Protein AF-A0A4Q2TWL1-F1 (afdb_monomer)

InterPro domains:
  IPR003439 ABC transporter-like, ATP-binding domain [PF00005] (24-87)
  IPR022374 Energy-dependent translational throttle protein EttA [PTHR43858] (2-87)
  IPR027417 P-loop containing nucleoside triphosphate hydrolase [G3DSA:3.40.50.300] (1-87)
  IPR027417 P-loop containing nucleoside triphosphate hydrolase [SSF52540] (14-87)

Solvent-accessible surface area (backbone atoms only — not comparable to full-atom values): 5412 Å² total; per-residue (Å²): 107,71,69,54,54,62,57,44,69,72,45,98,81,50,59,64,71,60,48,51,52,54,48,52,54,49,51,51,49,47,54,57,51,67,72,66,53,71,88,49,47,66,55,52,49,52,54,50,34,61,77,53,64,50,76,64,94,84,58,68,71,83,84,51,51,73,67,54,52,50,39,52,53,47,51,56,51,58,74,65,64,63,97,72,85,88,133

Structure (mmCIF, N/CA/C/O backbone):
data_AF-A0A4Q2TWL1-F1
#
_entry.id   AF-A0A4Q2TWL1-F1
#
loop_
_atom_site.group_PDB
_atom_site.id
_atom_site.type_symbol
_atom_site.label_atom_id
_atom_site.label_alt_id
_atom_site.label_comp_id
_atom_site.label_asym_id
_atom_site.label_entity_id
_atom_site.label_seq_id
_atom_site.pdbx_PDB_ins_code
_atom_site.Cartn_x
_atom_site.Cartn_y
_atom_site.Cartn_z
_atom_site.occupancy
_atom_site.B_iso_or_equiv
_atom_site.auth_seq_id
_atom_site.auth_comp_id
_atom_site.auth_asym_id
_atom_site.auth_atom_id
_atom_site.pdbx_PDB_model_num
ATOM 1 N N . ARG A 1 1 ? 6.008 -3.590 -26.696 1.00 80.12 1 ARG A N 1
ATOM 2 C CA . ARG A 1 1 ? 6.182 -2.243 -27.283 1.00 80.12 1 ARG A CA 1
ATOM 3 C C . ARG A 1 1 ? 7.510 -1.588 -26.917 1.00 80.12 1 ARG A C 1
ATOM 5 O O . ARG A 1 1 ? 8.266 -1.373 -27.846 1.00 80.12 1 ARG A O 1
ATOM 12 N N . LEU A 1 2 ? 7.860 -1.335 -25.644 1.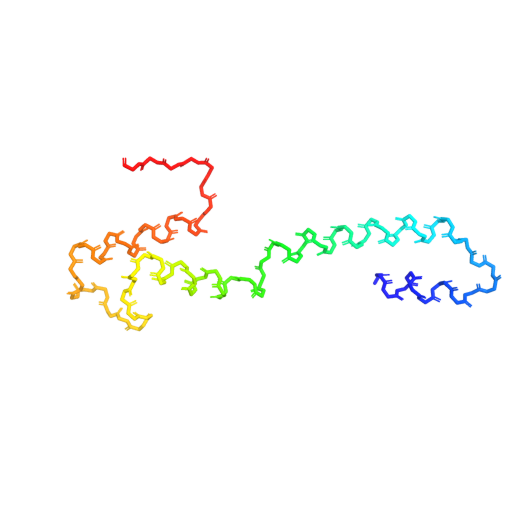00 88.12 2 LEU A N 1
ATOM 13 C CA . LEU A 1 2 ? 9.212 -0.830 -25.306 1.00 88.12 2 LEU A CA 1
ATOM 14 C C . LEU A 1 2 ? 10.326 -1.776 -25.809 1.00 88.12 2 LEU A C 1
ATOM 16 O O . LEU A 1 2 ? 11.283 -1.328 -26.427 1.00 88.12 2 LEU A O 1
ATOM 20 N N . ASP A 1 3 ? 10.126 -3.090 -25.678 1.00 91.44 3 ASP A N 1
ATOM 21 C CA . ASP A 1 3 ? 11.056 -4.100 -26.214 1.00 91.44 3 ASP A CA 1
ATOM 22 C C . ASP A 1 3 ? 11.236 -4.029 -27.742 1.00 91.44 3 ASP A C 1
ATOM 24 O O . ASP A 1 3 ? 12.296 -4.362 -28.263 1.00 91.44 3 ASP A O 1
ATOM 28 N N . GLU A 1 4 ? 10.210 -3.579 -28.473 1.00 91.75 4 GLU A N 1
ATOM 29 C CA . GLU A 1 4 ? 10.279 -3.406 -29.930 1.00 91.75 4 GLU A CA 1
ATOM 30 C C . GLU A 1 4 ? 11.127 -2.180 -30.294 1.00 91.75 4 GLU A C 1
ATOM 32 O O . GLU A 1 4 ? 11.881 -2.236 -31.261 1.00 91.75 4 GLU A O 1
ATOM 37 N N . VAL A 1 5 ? 11.059 -1.107 -29.493 1.00 90.69 5 VAL A N 1
ATOM 38 C CA . VAL A 1 5 ? 11.923 0.079 -29.637 1.00 90.69 5 VAL A CA 1
ATOM 39 C C . VAL A 1 5 ? 13.381 -0.303 -29.377 1.00 90.69 5 VAL A C 1
ATOM 41 O O . VAL A 1 5 ? 14.253 0.046 -30.168 1.00 90.69 5 VAL A O 1
ATOM 44 N N . TYR A 1 6 ? 13.654 -1.106 -28.341 1.00 91.50 6 TYR A N 1
ATOM 45 C CA . TYR A 1 6 ? 15.002 -1.632 -28.090 1.00 91.50 6 TYR A CA 1
ATOM 46 C C . TYR A 1 6 ? 15.519 -2.530 -29.216 1.00 91.50 6 TYR A C 1
ATOM 48 O O . TYR A 1 6 ? 16.699 -2.459 -29.552 1.00 91.50 6 TYR A O 1
ATOM 56 N N . ALA A 1 7 ? 14.659 -3.350 -29.822 1.00 93.06 7 ALA A N 1
ATOM 57 C CA . ALA A 1 7 ? 15.042 -4.160 -30.974 1.00 93.06 7 ALA A CA 1
ATOM 58 C C . ALA A 1 7 ? 15.362 -3.294 -32.207 1.00 93.06 7 ALA A C 1
ATOM 60 O O . ALA A 1 7 ? 16.328 -3.578 -32.913 1.00 93.06 7 ALA A O 1
ATOM 61 N N . ALA A 1 8 ? 14.609 -2.212 -32.431 1.00 91.50 8 ALA A N 1
ATOM 62 C CA . ALA A 1 8 ? 14.799 -1.305 -33.563 1.00 91.50 8 ALA A CA 1
ATOM 63 C C . ALA A 1 8 ? 16.127 -0.525 -33.516 1.00 91.50 8 ALA A C 1
ATOM 65 O O . ALA A 1 8 ? 16.662 -0.179 -34.565 1.00 91.50 8 ALA A O 1
ATOM 66 N N . TYR A 1 9 ? 16.719 -0.315 -32.333 1.00 91.31 9 TYR A N 1
ATOM 67 C CA . TYR A 1 9 ? 18.062 0.273 -32.199 1.00 91.31 9 TYR A CA 1
ATOM 68 C C . TYR A 1 9 ? 19.175 -0.549 -32.872 1.00 91.31 9 TYR A C 1
ATOM 70 O O . TYR A 1 9 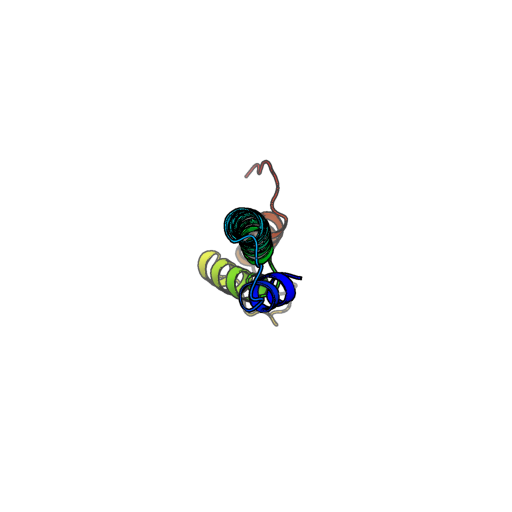? 20.259 -0.016 -33.114 1.00 91.31 9 TYR A O 1
ATOM 78 N N . ALA A 1 10 ? 18.946 -1.839 -33.138 1.00 93.06 10 ALA A N 1
ATOM 79 C CA . ALA A 1 10 ? 19.922 -2.716 -33.780 1.00 93.06 10 ALA A CA 1
ATOM 80 C C . ALA A 1 10 ? 19.898 -2.638 -35.319 1.00 93.06 10 ALA A C 1
ATOM 82 O O . ALA A 1 10 ? 20.769 -3.235 -35.960 1.00 93.06 10 ALA A O 1
ATOM 83 N N . GLU A 1 11 ? 18.929 -1.932 -35.911 1.00 92.94 11 GLU A N 1
ATOM 84 C CA . GLU A 1 11 ? 18.803 -1.827 -37.365 1.00 92.94 11 GLU A CA 1
ATOM 85 C C . GLU A 1 11 ? 19.844 -0.853 -37.960 1.00 92.94 11 GLU A C 1
ATOM 87 O O . GLU A 1 11 ? 20.125 0.197 -37.374 1.00 92.94 11 GLU A O 1
ATOM 92 N N . PRO A 1 12 ? 20.443 -1.161 -39.128 1.00 88.12 12 PRO A N 1
ATOM 93 C CA . PRO A 1 12 ? 21.528 -0.361 -39.711 1.00 88.12 12 PRO A CA 1
ATOM 94 C C . PRO A 1 12 ? 21.136 1.071 -40.105 1.00 88.12 12 PRO A C 1
ATOM 96 O O . PRO A 1 12 ? 22.006 1.934 -40.224 1.00 88.12 12 PRO A O 1
ATOM 99 N N . ASP A 1 13 ? 19.852 1.305 -40.357 1.00 91.56 13 ASP A N 1
ATOM 100 C CA . ASP A 1 13 ? 19.242 2.568 -40.778 1.00 91.56 13 ASP A CA 1
ATOM 101 C C . ASP A 1 13 ? 18.325 3.171 -39.700 1.00 91.56 13 ASP A C 1
ATOM 103 O O . ASP A 1 13 ? 17.483 4.016 -40.002 1.00 91.56 13 ASP A O 1
ATOM 107 N N . ALA A 1 14 ? 18.502 2.756 -38.442 1.00 91.25 14 ALA A N 1
ATOM 108 C CA . ALA A 1 14 ? 17.714 3.236 -37.317 1.00 91.25 14 ALA A CA 1
ATOM 109 C C . ALA A 1 14 ? 17.783 4.767 -37.153 1.00 91.25 14 ALA A C 1
ATOM 111 O O . ALA A 1 14 ? 18.859 5.368 -37.094 1.00 91.25 14 ALA A O 1
ATOM 112 N N . ASP A 1 15 ? 16.613 5.391 -37.006 1.00 93.50 15 ASP A N 1
ATOM 113 C CA . ASP A 1 15 ? 16.489 6.795 -36.617 1.00 93.50 15 ASP A CA 1
ATOM 114 C C . ASP A 1 15 ? 16.599 6.912 -35.090 1.00 93.50 15 ASP A C 1
ATOM 116 O O . ASP A 1 15 ? 15.625 6.760 -34.348 1.00 93.50 15 ASP A O 1
ATOM 120 N N . PHE A 1 16 ? 17.820 7.145 -34.612 1.00 91.56 16 PHE A N 1
ATOM 121 C CA . PHE A 1 16 ? 18.118 7.210 -33.181 1.00 91.56 16 PHE A CA 1
ATOM 122 C C . PHE A 1 16 ? 17.380 8.338 -32.452 1.00 91.56 16 PHE A C 1
ATOM 124 O O . PHE A 1 16 ? 17.060 8.170 -31.274 1.00 91.56 16 PHE A O 1
ATOM 131 N N . ASP A 1 17 ? 17.095 9.454 -33.128 1.00 94.56 17 ASP A N 1
ATOM 132 C CA . ASP A 1 17 ? 16.404 10.595 -32.523 1.00 94.56 17 ASP A CA 1
ATOM 133 C C . ASP A 1 17 ? 14.921 10.269 -32.311 1.00 94.56 17 ASP A C 1
ATOM 135 O O . ASP A 1 17 ? 14.370 10.520 -31.234 1.00 94.56 17 ASP A O 1
ATOM 139 N N . GLN A 1 18 ? 14.282 9.643 -33.304 1.00 93.62 18 GLN A N 1
ATOM 140 C CA . GLN A 1 18 ? 12.901 9.175 -33.184 1.00 93.62 18 GLN A CA 1
ATOM 141 C C . GLN A 1 18 ? 12.763 8.071 -32.128 1.00 93.62 18 GLN A C 1
ATOM 143 O O . GLN A 1 18 ? 11.865 8.138 -31.285 1.00 93.62 18 GLN A O 1
ATOM 148 N N . LEU A 1 19 ? 13.658 7.079 -32.143 1.00 94.06 19 LEU A N 1
ATOM 149 C CA . LEU A 1 19 ? 13.632 5.974 -31.182 1.00 94.06 19 LEU A CA 1
ATOM 150 C C . LEU A 1 19 ? 13.858 6.462 -29.748 1.00 94.06 19 LEU A C 1
ATOM 152 O O . LEU A 1 19 ? 13.180 5.992 -28.837 1.00 94.06 19 LEU A O 1
ATOM 156 N N . ALA A 1 20 ? 14.743 7.444 -29.545 1.00 94.06 20 ALA A N 1
ATOM 157 C CA . ALA A 1 20 ? 14.986 8.019 -28.223 1.00 94.06 20 ALA A CA 1
ATOM 158 C C . ALA A 1 20 ? 13.757 8.764 -27.686 1.00 94.06 20 ALA A C 1
ATOM 160 O O . ALA A 1 20 ? 13.451 8.669 -26.495 1.00 94.06 20 ALA A O 1
ATOM 161 N N . ALA A 1 21 ? 13.032 9.477 -28.553 1.00 95.38 21 ALA A N 1
ATOM 162 C CA . ALA A 1 21 ? 11.788 10.142 -28.178 1.00 95.38 21 ALA A CA 1
ATOM 163 C C . ALA A 1 21 ? 10.687 9.131 -27.804 1.00 95.38 21 ALA A C 1
ATOM 165 O O . ALA A 1 21 ? 10.066 9.274 -26.749 1.00 95.38 21 ALA A O 1
ATOM 166 N N . GLU A 1 22 ? 10.484 8.080 -28.612 1.00 94.06 22 GLU A N 1
ATOM 167 C CA . GLU A 1 22 ? 9.490 7.029 -28.328 1.00 94.06 22 GLU A CA 1
ATOM 168 C C . GLU A 1 22 ? 9.852 6.246 -27.053 1.00 94.06 22 GLU A C 1
ATOM 170 O O . GLU A 1 22 ? 8.983 5.984 -26.217 1.00 94.06 22 GLU A O 1
ATOM 175 N N . GLN A 1 23 ? 11.136 5.930 -26.847 1.00 94.94 23 GLN A N 1
ATOM 176 C CA . GLN A 1 23 ? 11.619 5.298 -25.618 1.00 94.94 23 GLN A CA 1
ATOM 177 C C . GLN A 1 23 ? 11.300 6.157 -24.388 1.00 94.94 23 GLN A C 1
ATOM 179 O O . GLN A 1 23 ? 10.734 5.643 -23.423 1.00 94.94 23 GLN A O 1
ATOM 184 N N . ALA A 1 24 ? 11.627 7.453 -24.418 1.00 94.88 24 ALA A N 1
ATOM 185 C CA . ALA A 1 24 ? 11.413 8.351 -23.285 1.00 94.88 24 ALA A CA 1
ATOM 186 C C . ALA A 1 24 ? 9.927 8.460 -22.894 1.00 94.88 24 ALA A C 1
ATOM 188 O O . ALA A 1 24 ? 9.599 8.443 -21.706 1.00 94.88 24 ALA A O 1
ATOM 189 N N . GLU A 1 25 ? 9.017 8.527 -23.870 1.00 94.31 25 GLU A N 1
ATOM 190 C CA . GLU A 1 25 ? 7.571 8.550 -23.610 1.00 94.31 25 GLU A CA 1
ATOM 191 C C . GLU A 1 25 ? 7.059 7.234 -23.006 1.00 94.31 25 GLU A C 1
ATOM 193 O O . GLU A 1 25 ? 6.277 7.240 -22.044 1.00 94.31 25 GLU A O 1
ATOM 198 N N . LEU A 1 26 ? 7.507 6.095 -23.543 1.00 91.31 26 LEU A N 1
ATOM 199 C CA . LEU A 1 26 ? 7.116 4.773 -23.054 1.00 91.31 26 LEU A CA 1
ATOM 200 C C . LEU A 1 26 ? 7.654 4.514 -21.644 1.00 91.31 26 LEU A C 1
ATOM 202 O O . LEU A 1 26 ? 6.902 4.048 -20.788 1.00 91.31 26 LEU A 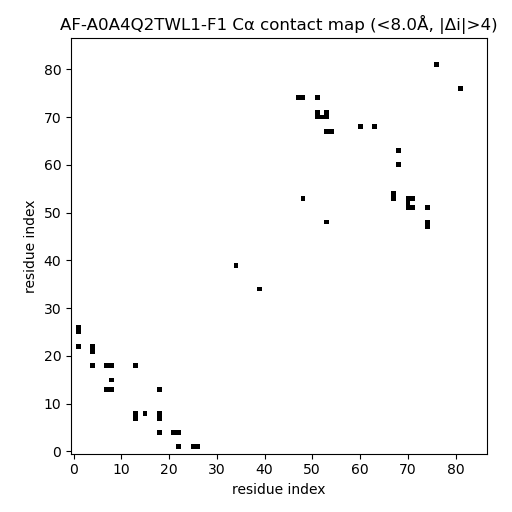O 1
ATOM 206 N N . GLU A 1 27 ? 8.912 4.855 -21.371 1.00 91.12 27 GLU A N 1
ATOM 207 C CA . GLU A 1 27 ? 9.510 4.735 -20.038 1.00 91.12 27 GLU A CA 1
ATOM 208 C C . GLU A 1 27 ? 8.832 5.664 -19.026 1.00 91.12 27 GLU A C 1
ATOM 210 O O . GLU A 1 27 ? 8.537 5.228 -17.912 1.00 91.12 27 GLU A O 1
ATOM 215 N N . ALA A 1 28 ? 8.497 6.903 -19.403 1.00 90.25 28 ALA A N 1
ATOM 216 C CA . ALA A 1 28 ? 7.741 7.811 -18.538 1.00 90.25 28 ALA A CA 1
ATOM 217 C C . ALA A 1 28 ? 6.348 7.252 -18.202 1.00 90.25 28 ALA A C 1
ATOM 219 O O . ALA A 1 28 ? 5.907 7.310 -17.051 1.00 90.25 28 ALA A O 1
ATOM 220 N N . THR A 1 29 ? 5.676 6.656 -19.187 1.00 86.62 29 THR A N 1
ATOM 221 C CA . THR A 1 29 ? 4.373 6.005 -18.999 1.00 86.62 29 THR A CA 1
ATOM 222 C C . THR A 1 29 ? 4.490 4.773 -18.105 1.00 86.62 29 THR A C 1
ATOM 224 O O . THR A 1 29 ? 3.669 4.586 -17.211 1.00 86.62 29 THR A O 1
ATOM 227 N N . ILE A 1 30 ? 5.524 3.950 -18.294 1.00 84.88 30 ILE A N 1
ATOM 228 C CA . ILE A 1 30 ? 5.786 2.771 -17.461 1.00 84.88 30 ILE A CA 1
ATOM 229 C C . ILE A 1 30 ? 6.134 3.185 -16.030 1.00 84.88 30 ILE A C 1
ATOM 231 O O . ILE A 1 30 ? 5.629 2.575 -15.097 1.00 84.88 30 ILE A O 1
ATOM 235 N N . ALA A 1 31 ? 6.922 4.239 -15.825 1.00 82.25 31 ALA A N 1
ATOM 236 C CA . ALA A 1 31 ? 7.219 4.765 -14.493 1.00 82.25 31 ALA A CA 1
ATOM 237 C C . ALA A 1 31 ? 5.955 5.304 -13.791 1.00 82.25 31 ALA A C 1
ATOM 239 O O . ALA A 1 31 ? 5.728 5.053 -12.602 1.00 82.25 31 ALA A O 1
ATOM 240 N N . ALA A 1 32 ? 5.08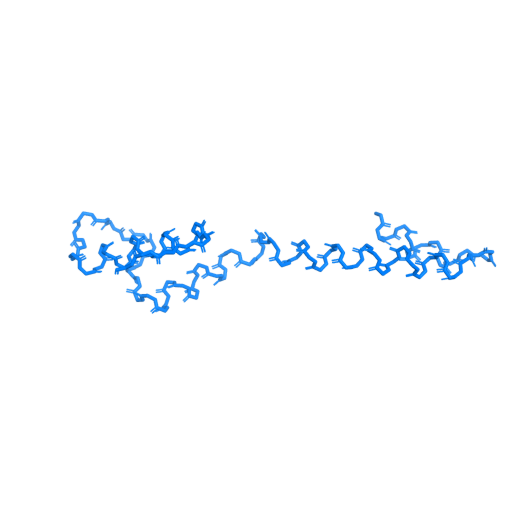0 5.991 -14.529 1.00 75.69 32 ALA A N 1
ATOM 241 C CA . ALA A 1 32 ? 3.774 6.417 -14.027 1.00 75.69 32 ALA A CA 1
ATOM 242 C C . ALA A 1 32 ? 2.837 5.222 -13.735 1.00 75.69 32 ALA A C 1
ATOM 244 O O . ALA A 1 32 ? 2.092 5.232 -12.755 1.00 75.69 32 ALA A O 1
ATOM 245 N N . ALA A 1 33 ? 2.900 4.159 -14.539 1.00 71.25 33 ALA A N 1
ATOM 246 C CA . ALA A 1 33 ? 2.139 2.926 -14.333 1.00 71.25 33 ALA A CA 1
ATOM 247 C C . ALA A 1 33 ? 2.663 2.107 -13.134 1.00 71.25 33 ALA A C 1
ATOM 249 O O . ALA A 1 33 ? 1.887 1.597 -12.328 1.00 71.25 33 ALA A O 1
ATOM 250 N N . ALA A 1 34 ? 3.983 2.033 -12.963 1.00 65.00 34 ALA A N 1
ATOM 251 C CA . ALA A 1 34 ? 4.636 1.365 -11.840 1.00 65.00 34 ALA A CA 1
ATOM 252 C C . ALA A 1 34 ? 4.305 2.049 -10.504 1.00 65.00 34 ALA A C 1
ATOM 254 O O . ALA A 1 34 ? 4.126 1.379 -9.492 1.00 65.00 34 ALA A O 1
ATOM 255 N N . SER A 1 35 ? 4.132 3.373 -10.509 1.00 60.38 35 SER A N 1
ATOM 256 C CA . SER A 1 35 ? 3.648 4.123 -9.341 1.00 60.38 35 SER A CA 1
ATOM 257 C C . SER A 1 35 ? 2.132 4.015 -9.098 1.00 60.38 35 SER A C 1
ATOM 259 O O . SER A 1 35 ? 1.649 4.523 -8.086 1.00 60.38 35 SER A O 1
ATOM 261 N N . SER A 1 36 ? 1.366 3.346 -9.975 1.00 57.47 36 SER A N 1
ATOM 262 C CA . SER A 1 36 ? -0.100 3.215 -9.865 1.00 57.47 36 SER A CA 1
ATOM 263 C C . SER A 1 36 ? -0.644 1.831 -9.462 1.00 57.47 36 SER A C 1
ATOM 265 O O . SER A 1 36 ? -1.858 1.679 -9.352 1.00 57.47 36 SER A O 1
ATOM 267 N N . GLY A 1 37 ? 0.209 0.895 -9.031 1.00 56.91 37 GLY A N 1
ATOM 268 C CA . GLY A 1 37 ? -0.147 0.047 -7.882 1.00 56.91 37 GLY A CA 1
ATOM 269 C C . GLY A 1 37 ? -0.744 -1.341 -8.130 1.00 56.91 37 GLY A C 1
ATOM 270 O O . GLY A 1 37 ? -1.913 -1.568 -7.850 1.00 56.91 37 GLY A O 1
ATOM 271 N N . ALA A 1 38 ? 0.100 -2.316 -8.468 1.00 52.72 38 ALA A N 1
ATOM 272 C CA . ALA A 1 38 ? -0.179 -3.725 -8.156 1.00 52.72 38 ALA A CA 1
ATOM 273 C C . ALA A 1 38 ? 0.855 -4.276 -7.161 1.00 52.72 38 ALA A C 1
ATOM 275 O O . ALA A 1 38 ? 0.477 -4.707 -6.077 1.00 52.72 38 ALA A O 1
ATOM 276 N N . ASP A 1 39 ? 2.150 -4.133 -7.461 1.00 55.00 39 ASP A N 1
ATOM 277 C CA . ASP A 1 39 ? 3.237 -4.604 -6.581 1.00 55.00 39 ASP A CA 1
ATOM 278 C C . ASP A 1 39 ? 3.410 -3.755 -5.304 1.00 55.00 39 ASP A C 1
ATO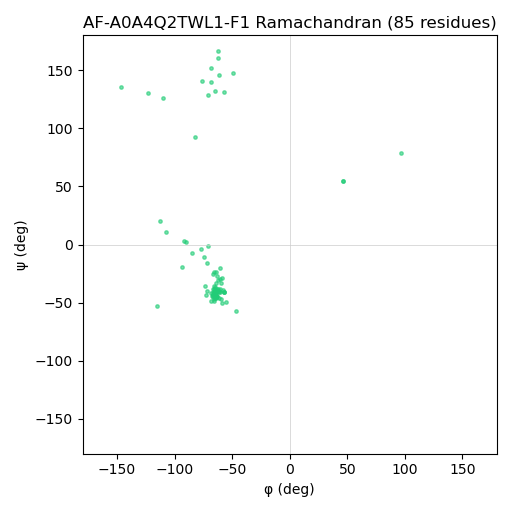M 280 O O . ASP A 1 39 ? 4.032 -4.181 -4.336 1.00 55.00 39 ASP A O 1
ATOM 284 N N . ASP A 1 40 ? 2.828 -2.555 -5.283 1.00 69.19 40 ASP A N 1
ATOM 285 C CA . ASP A 1 40 ? 2.951 -1.591 -4.185 1.00 69.19 40 ASP A CA 1
ATOM 286 C C . ASP A 1 40 ? 1.808 -1.701 -3.157 1.00 69.19 40 ASP A C 1
ATOM 288 O O . ASP A 1 40 ? 1.951 -1.250 -2.025 1.00 69.19 40 ASP A O 1
ATOM 292 N N . ILE A 1 41 ? 0.666 -2.318 -3.497 1.00 76.00 41 ILE A N 1
ATOM 293 C CA . ILE A 1 41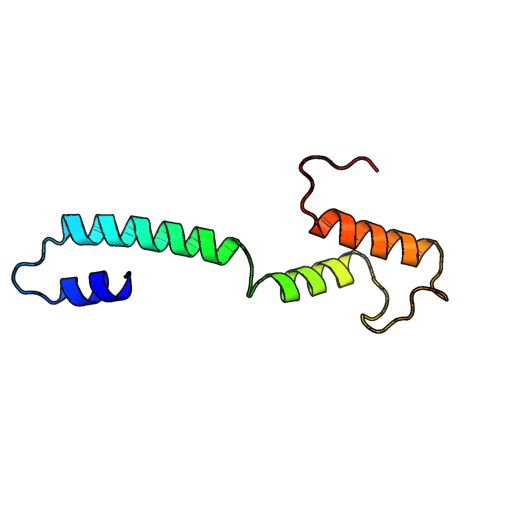 ? -0.516 -2.303 -2.612 1.00 76.00 41 ILE A CA 1
ATOM 294 C C . ILE A 1 41 ? -0.278 -3.116 -1.340 1.00 76.00 41 ILE A C 1
ATOM 296 O O . ILE A 1 41 ? -0.528 -2.600 -0.253 1.00 76.00 41 ILE A O 1
ATOM 300 N N . ASP A 1 42 ? 0.228 -4.345 -1.451 1.00 80.50 42 ASP A N 1
ATOM 301 C CA . ASP A 1 42 ? 0.493 -5.184 -0.275 1.00 80.50 42 ASP A CA 1
ATOM 302 C C . ASP A 1 42 ? 1.535 -4.525 0.640 1.00 80.50 42 ASP A C 1
ATOM 304 O O . ASP A 1 42 ? 1.370 -4.477 1.859 1.00 80.50 42 ASP A O 1
ATOM 308 N N . HIS A 1 43 ? 2.572 -3.916 0.057 1.00 83.38 43 HIS A N 1
ATOM 309 C CA . HIS A 1 43 ? 3.584 -3.204 0.831 1.00 83.38 43 HIS A CA 1
ATOM 310 C C . HIS A 1 43 ? 3.022 -1.947 1.513 1.00 83.38 43 HIS A C 1
ATOM 312 O O . HIS A 1 43 ? 3.260 -1.733 2.705 1.00 83.38 43 HIS A O 1
ATOM 318 N N . GLN A 1 44 ? 2.234 -1.143 0.794 1.00 82.44 44 GLN A N 1
ATOM 319 C CA . GLN A 1 44 ? 1.533 0.012 1.355 1.00 82.44 44 GLN A CA 1
ATOM 320 C C . GLN A 1 44 ? 0.563 -0.394 2.468 1.00 82.44 44 GLN A C 1
ATOM 322 O O . GLN A 1 44 ? 0.457 0.315 3.471 1.00 82.44 44 GLN A O 1
ATOM 327 N N . MET A 1 45 ? -0.125 -1.527 2.320 1.00 86.94 45 MET A N 1
ATOM 328 C CA . MET A 1 45 ? -1.028 -2.068 3.333 1.00 86.94 45 MET A CA 1
ATOM 329 C C . MET A 1 45 ? -0.279 -2.446 4.610 1.00 86.94 45 MET A C 1
ATOM 331 O O . MET A 1 45 ? -0.733 -2.072 5.691 1.00 86.94 45 MET A O 1
ATOM 335 N N . GLU A 1 46 ? 0.873 -3.109 4.504 1.00 89.44 46 GLU A N 1
ATOM 336 C CA . GLU A 1 46 ? 1.715 -3.445 5.660 1.00 89.44 46 GLU A CA 1
ATOM 337 C C . GLU A 1 46 ? 2.254 -2.191 6.367 1.00 89.44 46 GLU A C 1
ATOM 339 O O . GLU A 1 46 ? 2.144 -2.066 7.588 1.00 89.44 46 GLU A O 1
ATOM 344 N N . ILE A 1 47 ? 2.753 -1.204 5.612 1.00 89.62 47 ILE A N 1
ATOM 345 C CA . ILE A 1 47 ? 3.213 0.077 6.177 1.00 89.62 47 ILE A CA 1
ATOM 346 C C . ILE A 1 47 ? 2.066 0.795 6.902 1.00 89.62 47 ILE A C 1
ATOM 348 O O . ILE A 1 47 ? 2.235 1.283 8.023 1.00 89.62 47 ILE A O 1
ATOM 352 N N . ALA A 1 48 ? 0.888 0.871 6.278 1.00 89.81 48 ALA A N 1
ATOM 353 C CA . ALA A 1 48 ? -0.281 1.516 6.867 1.00 89.81 48 ALA A CA 1
ATOM 354 C C . ALA A 1 48 ? -0.775 0.774 8.118 1.00 89.81 48 ALA A C 1
ATOM 356 O O . ALA 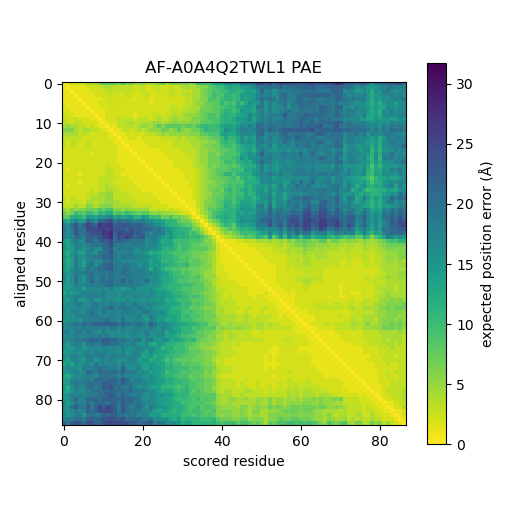A 1 48 ? -1.181 1.415 9.095 1.00 89.81 48 ALA A O 1
ATOM 357 N N . ALA A 1 49 ? -0.727 -0.561 8.105 1.00 92.62 49 ALA A N 1
ATOM 358 C CA . ALA A 1 49 ? -1.113 -1.392 9.235 1.00 92.62 49 ALA A CA 1
ATOM 359 C C . ALA A 1 49 ? -0.211 -1.159 10.449 1.00 92.62 49 ALA A C 1
ATOM 361 O O . ALA A 1 49 ? -0.726 -0.967 11.557 1.00 92.62 49 ALA A O 1
ATOM 362 N N . ASP A 1 50 ? 1.103 -1.088 10.239 1.00 93.19 50 ASP A N 1
ATOM 363 C CA . ASP A 1 50 ? 2.066 -0.782 11.298 1.00 93.19 50 ASP A CA 1
ATOM 364 C C . ASP A 1 50 ? 1.891 0.653 11.825 1.00 93.19 50 ASP A C 1
ATOM 366 O O . ASP A 1 50 ? 1.711 0.870 13.030 1.00 93.19 50 ASP A O 1
ATOM 370 N N . ALA A 1 51 ? 1.802 1.639 10.924 1.00 93.06 51 ALA A N 1
ATOM 371 C CA . ALA A 1 51 ? 1.630 3.049 11.282 1.00 93.06 51 ALA A CA 1
ATOM 372 C C . ALA A 1 51 ? 0.371 3.298 12.132 1.00 93.06 51 ALA A C 1
ATOM 374 O O . ALA A 1 51 ? 0.387 4.084 13.085 1.00 93.06 51 ALA A O 1
ATOM 375 N N . LEU A 1 52 ? -0.727 2.607 11.816 1.00 94.44 52 LEU A N 1
ATOM 376 C CA . LEU A 1 52 ? -1.993 2.703 12.542 1.00 94.44 52 LEU A CA 1
ATOM 377 C C . LEU A 1 52 ? -2.126 1.673 13.668 1.00 94.44 52 LEU A C 1
ATOM 379 O O . LEU A 1 52 ? -3.170 1.640 14.327 1.00 94.44 52 LEU A O 1
ATOM 383 N N . ARG A 1 53 ? -1.100 0.852 13.927 1.00 95.12 53 ARG A N 1
ATOM 384 C CA . ARG A 1 53 ? -1.119 -0.230 14.926 1.00 95.12 53 ARG A CA 1
ATOM 385 C C . ARG A 1 53 ? -2.396 -1.056 14.821 1.00 95.12 53 ARG A C 1
ATOM 387 O O . ARG A 1 53 ? -3.193 -1.123 15.772 1.00 95.12 53 ARG A O 1
ATOM 394 N N . LEU A 1 54 ? -2.660 -1.559 13.622 1.00 95.62 54 LEU A N 1
ATOM 395 C CA . LEU A 1 54 ? -3.830 -2.379 13.364 1.00 95.62 54 LEU A CA 1
ATOM 396 C C . LEU A 1 54 ? -3.704 -3.730 14.082 1.00 95.62 54 LEU A C 1
ATOM 398 O O . LEU A 1 54 ? -2.595 -4.191 14.355 1.00 95.62 54 LEU A O 1
ATOM 402 N N . PRO A 1 55 ? -4.835 -4.351 14.448 1.00 95.06 55 PRO A N 1
ATOM 403 C CA . PRO A 1 55 ? -4.828 -5.745 14.874 1.00 95.06 55 PRO A CA 1
ATOM 404 C C . PRO A 1 55 ? -4.356 -6.661 13.724 1.00 95.06 55 PRO A C 1
ATOM 406 O O . PRO A 1 55 ? -4.336 -6.219 12.573 1.00 95.06 55 PRO A O 1
ATOM 409 N N . PRO A 1 56 ? -4.019 -7.933 14.015 1.00 93.81 56 PRO A N 1
ATOM 410 C CA . PRO A 1 56 ? -3.671 -8.921 12.994 1.00 93.81 56 PRO A CA 1
ATOM 411 C C . PRO A 1 56 ? -4.691 -8.984 11.848 1.00 93.81 56 PRO A C 1
ATOM 413 O O . PRO A 1 56 ? -5.889 -8.798 12.072 1.00 93.81 56 PRO A O 1
ATOM 416 N N . TRP A 1 57 ? -4.229 -9.276 10.630 1.00 90.88 57 TRP A N 1
ATOM 417 C CA . TRP A 1 57 ? -5.071 -9.316 9.426 1.00 90.88 57 TRP A CA 1
ATOM 418 C C . TRP A 1 57 ? -6.234 -10.317 9.512 1.00 90.88 57 TRP A C 1
ATOM 420 O O . TRP A 1 57 ? -7.287 -10.098 8.918 1.00 90.88 57 TRP A O 1
ATOM 430 N N . ASP A 1 58 ? -6.064 -11.395 10.276 1.00 93.81 58 ASP A N 1
ATOM 431 C CA . ASP A 1 58 ? -7.055 -12.443 10.530 1.00 93.81 58 ASP A CA 1
ATOM 432 C C . ASP A 1 58 ? -7.947 -12.165 11.756 1.00 93.81 58 ASP A C 1
ATOM 434 O O . ASP A 1 58 ? -8.817 -12.972 12.100 1.00 93.81 58 ASP A O 1
ATOM 438 N N . ALA A 1 59 ? -7.769 -11.022 12.425 1.00 94.81 59 ALA A N 1
ATOM 439 C CA . ALA A 1 59 ? -8.534 -10.680 13.612 1.00 94.81 59 ALA A CA 1
ATOM 440 C C . ALA A 1 59 ? -10.027 -10.492 13.298 1.00 94.81 59 ALA A C 1
ATOM 442 O O . ALA A 1 59 ? -10.438 -9.739 12.412 1.00 94.81 59 ALA A O 1
ATOM 443 N N . VAL A 1 60 ? -10.879 -11.120 14.112 1.00 95.31 60 VAL A N 1
ATOM 444 C CA . VAL A 1 60 ? -12.330 -10.932 14.027 1.00 95.31 60 VAL A CA 1
ATOM 445 C C . VAL A 1 60 ? -12.692 -9.530 14.524 1.00 95.31 60 VAL A C 1
ATOM 447 O O . VAL A 1 60 ? -12.344 -9.149 15.638 1.00 95.31 60 VAL A O 1
ATOM 450 N N . ILE A 1 61 ? -13.458 -8.771 13.733 1.00 92.50 61 ILE A N 1
ATOM 451 C CA . ILE A 1 61 ? -13.814 -7.377 14.058 1.00 92.50 61 ILE A CA 1
ATOM 452 C C . ILE A 1 61 ? -14.689 -7.254 15.317 1.00 92.50 61 ILE A C 1
ATOM 454 O O . ILE A 1 61 ? -14.539 -6.304 16.084 1.00 92.50 61 ILE A O 1
ATOM 458 N N . GLY A 1 62 ? -15.613 -8.193 15.545 1.00 95.00 62 GLY A N 1
ATOM 459 C CA . GLY A 1 62 ? -16.564 -8.182 16.668 1.00 95.00 62 GLY A CA 1
ATO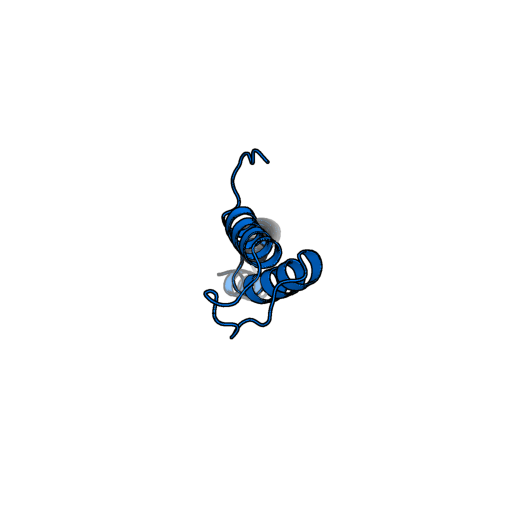M 460 C C . GLY A 1 62 ? -15.942 -7.863 18.042 1.00 95.00 62 GLY A C 1
ATOM 461 O O . GLY A 1 62 ? -16.360 -6.872 18.654 1.00 95.00 62 GLY A O 1
ATOM 462 N N . PRO A 1 63 ? -14.943 -8.636 18.511 1.00 96.19 63 PRO A N 1
ATOM 463 C CA . PRO A 1 63 ? -14.306 -8.461 19.820 1.00 96.19 63 PRO A CA 1
ATOM 464 C C . PRO A 1 63 ? -13.349 -7.265 19.938 1.00 96.19 63 PRO A C 1
ATOM 466 O O . PRO A 1 63 ? -12.958 -6.936 21.055 1.00 96.19 63 PRO A O 1
ATOM 469 N N . LEU A 1 64 ? -12.977 -6.598 18.839 1.00 96.31 64 LEU A N 1
ATOM 470 C CA . LEU A 1 64 ? -12.056 -5.459 18.895 1.00 96.31 64 LEU A CA 1
ATOM 471 C C . LEU A 1 64 ? -12.617 -4.304 19.740 1.00 96.31 64 LEU A C 1
ATOM 473 O O . LEU A 1 64 ? -13.822 -4.002 19.713 1.00 96.31 64 LEU A O 1
ATOM 477 N N . SER A 1 65 ? -11.728 -3.600 20.436 1.00 96.56 65 SER A N 1
ATOM 478 C CA . SER A 1 65 ? -12.047 -2.367 21.153 1.00 96.56 65 SER A CA 1
ATOM 479 C C . SER A 1 65 ? -12.523 -1.267 20.196 1.00 96.56 65 SER A C 1
ATOM 481 O O . SER A 1 65 ? -12.248 -1.274 18.993 1.00 96.56 65 SER A O 1
ATOM 483 N N . GLY A 1 66 ? -13.219 -0.259 20.730 1.00 96.44 66 GLY A N 1
ATOM 484 C CA . GLY A 1 66 ? -13.656 0.889 19.927 1.00 96.44 66 GLY A CA 1
ATOM 485 C C . GLY A 1 66 ? -12.491 1.652 19.280 1.00 96.44 66 GLY A C 1
ATOM 486 O O . GLY A 1 66 ? -12.622 2.137 18.157 1.00 96.44 66 GLY A O 1
ATOM 487 N N . GLY A 1 67 ? -11.337 1.712 19.956 1.00 96.25 67 GLY A N 1
ATOM 488 C CA . GLY A 1 67 ? -10.122 2.331 19.426 1.00 96.25 67 GLY A CA 1
ATOM 489 C C . GLY A 1 67 ? -9.539 1.557 18.244 1.00 96.25 67 GLY A C 1
ATOM 490 O O . GLY A 1 67 ? -9.201 2.162 17.233 1.00 96.25 67 GLY A O 1
ATOM 491 N N . GLU A 1 68 ? -9.474 0.229 18.334 1.00 96.44 68 GLU A N 1
ATOM 492 C CA . GLU A 1 68 ? -9.021 -0.627 17.227 1.00 96.44 68 GLU A CA 1
ATOM 493 C C . GLU A 1 68 ? -9.960 -0.536 16.025 1.00 96.44 68 GLU A C 1
ATOM 495 O O . GLU A 1 68 ? -9.504 -0.291 14.912 1.00 96.44 68 GLU A O 1
ATOM 500 N N . LYS A 1 69 ? -11.278 -0.615 16.250 1.00 96.00 69 LYS A N 1
ATOM 501 C CA . LYS A 1 69 ? -12.287 -0.445 15.190 1.00 96.00 69 LYS A CA 1
ATOM 502 C C . LYS A 1 69 ? -12.148 0.899 14.476 1.00 96.00 69 LYS A C 1
ATOM 504 O O . LYS A 1 69 ? -12.238 0.952 13.252 1.00 96.00 69 LYS A O 1
ATOM 509 N N . ARG A 1 70 ? -11.884 1.980 15.222 1.00 95.50 70 ARG A N 1
ATOM 510 C CA . ARG A 1 70 ? -11.639 3.311 14.646 1.00 95.50 70 ARG A CA 1
ATOM 511 C C . ARG A 1 70 ? -10.378 3.333 13.780 1.00 95.50 70 ARG A C 1
ATOM 513 O O . ARG A 1 70 ? -10.428 3.895 12.693 1.00 95.50 70 ARG A O 1
ATOM 520 N N . ARG A 1 71 ? -9.276 2.719 14.226 1.00 95.94 71 ARG A N 1
ATOM 521 C CA . ARG A 1 71 ? -8.022 2.671 13.449 1.00 95.94 71 ARG A CA 1
ATOM 522 C C . ARG A 1 71 ? -8.167 1.835 12.175 1.00 95.94 71 ARG A C 1
ATOM 524 O O . ARG A 1 71 ? -7.732 2.286 11.122 1.00 95.94 71 ARG A O 1
ATOM 531 N N . VAL A 1 72 ? -8.865 0.698 12.235 1.00 94.81 72 VAL A N 1
ATOM 532 C CA . VAL A 1 72 ? -9.195 -0.114 11.046 1.00 94.81 72 VAL A CA 1
ATOM 533 C C . VAL A 1 72 ? -10.053 0.681 10.055 1.00 94.81 72 VAL A C 1
ATOM 535 O O . VAL A 1 72 ? -9.761 0.709 8.861 1.00 94.81 72 VAL A O 1
ATOM 538 N N . ALA A 1 73 ? -11.086 1.379 10.539 1.00 93.00 73 ALA A N 1
ATOM 539 C CA . ALA A 1 73 ? -11.936 2.214 9.691 1.00 93.00 73 ALA A CA 1
ATOM 540 C C . ALA A 1 73 ? -11.164 3.378 9.047 1.00 93.00 73 ALA A C 1
ATOM 542 O O . ALA A 1 73 ? -11.374 3.668 7.869 1.00 93.00 73 ALA A O 1
ATOM 543 N N . LEU A 1 74 ? -10.256 4.008 9.798 1.00 92.81 74 LEU A N 1
ATOM 544 C CA . LEU A 1 74 ? -9.383 5.065 9.294 1.00 92.81 74 LEU A CA 1
ATOM 545 C C . LEU A 1 74 ? -8.425 4.541 8.218 1.00 92.81 74 LEU A C 1
ATOM 547 O O . LEU A 1 74 ? -8.311 5.172 7.175 1.00 92.81 74 LEU A O 1
ATOM 551 N N . CYS A 1 75 ? -7.800 3.376 8.425 1.00 92.12 75 CYS A N 1
ATOM 552 C CA . CYS A 1 75 ? -6.938 2.747 7.418 1.00 92.12 75 CYS A CA 1
ATOM 553 C C . CYS A 1 75 ? -7.684 2.549 6.095 1.00 92.12 75 CYS A C 1
ATOM 555 O O . CYS A 1 75 ? -7.238 3.003 5.045 1.00 92.12 75 CYS A O 1
ATOM 557 N N . ARG A 1 76 ? -8.888 1.964 6.161 1.00 90.38 76 ARG A N 1
ATOM 558 C CA . ARG A 1 76 ? -9.744 1.766 4.985 1.00 90.38 76 ARG A CA 1
ATOM 559 C C . ARG A 1 76 ? -10.050 3.079 4.263 1.00 90.38 76 ARG A C 1
ATOM 561 O O . ARG A 1 76 ? -10.071 3.120 3.038 1.00 90.38 76 A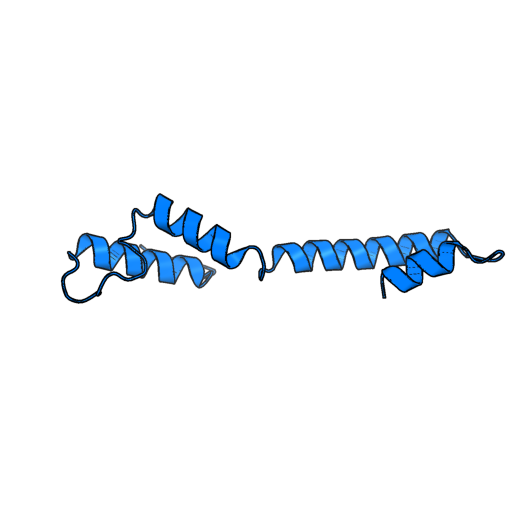RG A O 1
ATOM 568 N N . LEU A 1 77 ? -10.313 4.140 5.022 1.00 90.38 77 LEU A N 1
ATOM 569 C CA . LEU A 1 77 ? -10.624 5.453 4.470 1.00 90.38 77 LEU A CA 1
ATOM 570 C C . LEU A 1 77 ? -9.403 6.086 3.792 1.00 90.38 77 LEU A C 1
ATOM 572 O O . LEU A 1 77 ? -9.538 6.602 2.690 1.00 90.38 77 LEU A O 1
ATOM 576 N N . LEU A 1 78 ? -8.210 5.981 4.378 1.00 86.94 78 LEU A N 1
ATOM 577 C CA . LEU A 1 78 ? -6.972 6.463 3.756 1.00 86.94 78 LEU A CA 1
ATOM 578 C C . LEU A 1 78 ? -6.644 5.704 2.461 1.00 86.94 78 LEU A C 1
ATOM 580 O O . LEU A 1 78 ? -6.296 6.326 1.460 1.00 86.94 78 LEU A O 1
ATOM 584 N N . LEU A 1 79 ? -6.833 4.381 2.448 1.00 84.38 79 LEU A N 1
ATOM 585 C CA . LEU A 1 79 ? -6.607 3.545 1.261 1.00 84.38 79 LEU A CA 1
ATOM 586 C C . LEU A 1 79 ? -7.581 3.845 0.114 1.00 84.38 79 LEU A C 1
ATOM 588 O O . LEU A 1 79 ? -7.242 3.623 -1.044 1.00 84.38 79 LEU A O 1
ATOM 592 N N . SER A 1 80 ? -8.761 4.402 0.407 1.00 85.94 80 SER A N 1
ATOM 593 C CA . SER A 1 80 ? -9.687 4.874 -0.632 1.00 85.94 80 SER A CA 1
ATOM 594 C C . SER A 1 80 ? -9.218 6.138 -1.367 1.00 85.94 80 SER A C 1
ATOM 596 O O . SER A 1 80 ? -9.911 6.580 -2.278 1.00 85.94 80 SER A O 1
ATOM 598 N N . LYS A 1 81 ? -8.054 6.696 -0.992 1.00 83.69 81 LYS A N 1
ATOM 599 C CA . LYS A 1 81 ? -7.429 7.888 -1.593 1.00 83.69 81 LYS A CA 1
ATOM 600 C C . LYS A 1 81 ? -8.428 9.044 -1.798 1.00 83.69 81 LYS A C 1
ATOM 602 O O . LYS A 1 81 ? -8.578 9.522 -2.919 1.00 83.69 81 LYS A O 1
ATOM 607 N N . PRO A 1 82 ? -9.142 9.485 -0.744 1.00 86.50 82 PRO A N 1
ATOM 608 C CA . PRO A 1 82 ? -10.087 10.585 -0.872 1.00 86.50 82 PRO A CA 1
ATOM 609 C C . PRO A 1 82 ? -9.341 11.898 -1.138 1.00 86.50 82 PRO A C 1
ATOM 611 O O . PRO A 1 82 ? -8.333 12.176 -0.491 1.00 86.50 82 PRO A O 1
ATOM 614 N N . ASP A 1 83 ? -9.877 12.745 -2.020 1.00 88.00 83 ASP A N 1
ATOM 615 C CA . ASP A 1 83 ? -9.306 14.074 -2.300 1.00 88.00 83 ASP A CA 1
ATOM 616 C C . ASP A 1 83 ? -9.327 15.003 -1.072 1.00 88.00 83 ASP A C 1
ATOM 618 O O . ASP A 1 83 ? -8.511 15.914 -0.940 1.00 88.00 83 ASP A O 1
ATOM 622 N N . MET A 1 84 ? -10.271 14.783 -0.153 1.00 88.38 84 MET A N 1
ATOM 623 C CA . MET A 1 84 ? -10.395 15.529 1.095 1.00 88.38 84 MET A CA 1
ATOM 624 C C . MET A 1 84 ? -10.925 14.624 2.206 1.00 88.38 84 MET A C 1
ATOM 626 O O . MET A 1 84 ? -11.898 13.892 2.020 1.00 88.38 84 MET A O 1
ATOM 630 N N . LEU A 1 85 ? -10.304 14.719 3.382 1.00 88.75 85 LEU A N 1
ATOM 631 C CA . LEU A 1 85 ? -10.674 13.966 4.574 1.00 88.75 85 LEU A CA 1
ATOM 632 C C . LEU A 1 85 ? -10.980 14.922 5.735 1.00 88.75 85 LEU A C 1
ATOM 634 O O . LEU A 1 85 ? -10.180 15.803 6.039 1.00 88.75 85 LEU A O 1
ATOM 638 N N . LEU A 1 86 ? -12.126 14.727 6.392 1.00 86.19 86 LEU A N 1
ATOM 639 C CA . LEU A 1 86 ? -12.524 15.444 7.607 1.00 86.19 86 LEU A CA 1
ATOM 640 C C . LEU A 1 86 ? -12.479 14.474 8.792 1.00 86.19 86 LEU A C 1
ATOM 642 O O . LEU A 1 86 ? -13.084 13.401 8.724 1.00 86.19 86 LEU A O 1
ATOM 646 N N . LEU A 1 87 ? -11.748 14.850 9.843 1.00 82.06 87 LEU A N 1
ATOM 647 C CA . LEU A 1 87 ? -11.493 14.038 11.038 1.00 82.06 87 LEU A CA 1
ATOM 648 C C . LEU A 1 87 ? -12.060 14.692 12.298 1.00 82.06 87 LEU A C 1
ATOM 650 O O . LEU A 1 87 ? -11.906 15.926 12.434 1.00 82.06 87 LEU A O 1
#

Sequence (87 aa):
RLDEVYAAYAEPDADFDQLAAEQAELEATIAAAASSGADDIDHQMEIAADALRLPPWDAVIGPLSGGEKRRVALCRLLLSKPDMLLL

pLDDT: mean 88.1, std 9.95, range [52.72, 96.56]

Organism: NCBI:txid2509717

Radius of gyration: 22.17 Å; Cα contacts (8 Å, |Δi|>4): 27; chains: 1; bounding box: 38×28×62 Å

Secondary structure (DSSP, 8-state):
-HHHHHHHTTSTT--HHHHHHHHHHHHHHHHHHHTTSSTTHHHHHHHHHHHTTPPPTT--STTS-HHHHHHHHHHHHHHT--S----

Foldseek 3Di:
DLVVLVVLVPDPPRPPVVSVVVNVVVVVVVVVVVVVDDVCPVVVLVVLCVVLVADDPPDDPVPDDPSNNVSVVVSVVVVVVDPDDDD

Mean predicted aligned error: 9.61 Å